Protein AF-A0A834VFY7-F1 (afdb_monomer)

Secondary structure (DSSP, 8-state):
-GGGTTTS----TT-S--GGGHHHHHHHHHSTTEE-S-TTTTEEEESSHHHHHHHHHHHHHTT-TT-EEEE-TT--EEEE---S-------EETTEE---HHHHHHHHHHHHHHHHHHHHHHHHHHHHHHHTTTTPPP-

Solvent-accessible surface area (backbone atoms only — not comparable to full-atom values): 8253 Å² total; per-residue (Å²): 122,66,77,76,57,76,71,54,74,86,79,57,93,77,77,68,76,59,78,96,48,42,66,57,55,48,39,35,52,65,8,83,53,38,36,61,92,53,74,95,66,35,43,34,37,32,75,44,69,68,58,39,50,52,54,52,49,34,33,42,76,38,57,24,68,64,37,48,80,47,72,46,97,88,69,53,34,34,35,33,54,28,68,78,82,81,87,87,76,87,54,61,58,94,94,35,77,73,66,56,70,70,56,51,55,53,49,50,53,54,50,51,53,52,50,52,53,49,52,53,41,52,49,43,28,47,53,45,32,57,77,64,57,66,46,57,62,84,130

Structure (mmCIF, N/CA/C/O backbone):
data_AF-A0A834VFY7-F1
#
_entry.id   AF-A0A834VFY7-F1
#
loop_
_atom_site.group_PDB
_atom_site.id
_atom_site.type_symbol
_atom_site.label_atom_id
_atom_site.label_alt_id
_atom_site.label_comp_id
_atom_site.label_asym_id
_atom_site.label_entity_id
_atom_site.label_seq_id
_atom_site.pdbx_PDB_ins_code
_atom_site.Cartn_x
_atom_site.Cartn_y
_atom_site.Cartn_z
_atom_site.occupancy
_atom_site.B_iso_or_equiv
_atom_site.auth_seq_id
_atom_site.auth_comp_id
_atom_site.auth_asym_id
_atom_site.auth_atom_id
_atom_site.pdbx_PDB_model_num
ATOM 1 N N . MET A 1 1 ? -20.949 -0.764 12.934 1.00 45.91 1 MET A N 1
ATOM 2 C CA . MET A 1 1 ? -20.340 -0.188 11.712 1.00 45.91 1 MET A CA 1
ATOM 3 C C . MET A 1 1 ? -19.670 -1.228 10.806 1.00 45.91 1 MET A C 1
ATOM 5 O O . MET A 1 1 ? -19.980 -1.206 9.628 1.00 45.91 1 MET A O 1
ATOM 9 N N . LYS A 1 2 ? -18.878 -2.199 11.300 1.00 45.62 2 LYS A N 1
ATOM 10 C CA . LYS A 1 2 ? -18.329 -3.299 10.463 1.00 45.62 2 LYS A CA 1
ATOM 11 C C . LYS A 1 2 ? -19.376 -4.188 9.757 1.00 45.62 2 LYS A C 1
ATOM 13 O O . LYS A 1 2 ? -19.152 -4.641 8.638 1.00 45.62 2 LYS A O 1
ATOM 18 N N . LYS A 1 3 ? -20.544 -4.404 10.382 1.00 40.97 3 LYS A N 1
ATOM 19 C CA . LYS A 1 3 ? -21.575 -5.352 9.906 1.00 40.97 3 LYS A CA 1
ATOM 20 C C . LYS A 1 3 ? -22.187 -5.051 8.523 1.00 40.97 3 LYS A C 1
ATOM 22 O O . LYS A 1 3 ? -22.700 -5.981 7.919 1.00 40.97 3 LYS A O 1
ATOM 27 N N . SER A 1 4 ? -22.139 -3.817 8.002 1.00 43.56 4 SER A N 1
ATOM 28 C CA . SER A 1 4 ? -22.705 -3.510 6.667 1.00 43.56 4 SER A CA 1
ATOM 29 C C . SER A 1 4 ? -21.696 -3.571 5.513 1.00 43.56 4 SER A C 1
ATOM 31 O O . SER A 1 4 ? -22.099 -3.477 4.354 1.00 43.56 4 SER A O 1
ATOM 33 N N . MET A 1 5 ? -20.396 -3.724 5.804 1.00 49.72 5 MET A N 1
ATOM 34 C CA . MET A 1 5 ? -19.354 -3.860 4.776 1.00 49.72 5 MET A CA 1
ATOM 35 C C . MET A 1 5 ? -18.882 -5.303 4.588 1.00 49.72 5 MET A C 1
ATOM 37 O O . MET A 1 5 ? -18.605 -5.673 3.455 1.00 49.72 5 MET A O 1
ATOM 41 N N . PHE A 1 6 ? -18.893 -6.136 5.636 1.00 41.22 6 PHE A N 1
ATOM 42 C CA . PHE A 1 6 ? -18.594 -7.576 5.525 1.00 41.22 6 PHE A CA 1
ATOM 43 C C . PHE A 1 6 ? -19.586 -8.356 4.648 1.00 41.22 6 PHE A C 1
ATOM 45 O O . PHE A 1 6 ? -19.259 -9.423 4.146 1.00 41.22 6 PHE A O 1
ATOM 52 N N . THR A 1 7 ? -20.799 -7.834 4.457 1.00 41.09 7 THR A N 1
ATOM 53 C CA . THR A 1 7 ? -21.840 -8.452 3.622 1.00 41.09 7 THR A CA 1
ATOM 54 C C . THR A 1 7 ? -21.784 -8.014 2.161 1.00 41.09 7 THR A C 1
ATOM 56 O O . THR A 1 7 ? -22.546 -8.528 1.342 1.00 41.09 7 THR A O 1
ATOM 59 N N . LYS A 1 8 ? -20.899 -7.076 1.797 1.00 49.53 8 LYS A N 1
ATOM 60 C CA . LYS A 1 8 ? -20.671 -6.755 0.389 1.00 49.53 8 LYS A CA 1
ATOM 61 C C . LYS A 1 8 ? -19.736 -7.805 -0.190 1.00 49.53 8 LYS A C 1
ATOM 63 O O . LYS A 1 8 ? -18.567 -7.861 0.170 1.00 49.53 8 LYS A O 1
ATOM 68 N N . SER A 1 9 ? -20.281 -8.606 -1.098 1.00 47.34 9 SER A N 1
ATOM 69 C CA . SER A 1 9 ? -19.527 -9.516 -1.954 1.00 47.34 9 SER A CA 1
ATOM 70 C C . SER A 1 9 ? -18.319 -8.797 -2.552 1.00 47.34 9 SER A C 1
ATOM 72 O O . SER A 1 9 ? -18.464 -7.678 -3.065 1.00 47.34 9 SER A O 1
ATOM 74 N N . ASP A 1 10 ? -17.152 -9.437 -2.457 1.00 59.22 10 ASP A N 1
ATOM 75 C CA . ASP A 1 10 ? -15.914 -8.953 -3.057 1.00 59.22 10 ASP A CA 1
ATOM 76 C C . ASP A 1 10 ? -16.165 -8.606 -4.531 1.00 59.22 10 ASP A C 1
ATOM 78 O O . ASP A 1 10 ? -16.734 -9.393 -5.288 1.00 59.22 10 ASP A O 1
ATOM 82 N N . ARG A 1 11 ? -15.813 -7.377 -4.912 1.00 62.19 11 ARG A N 1
ATOM 83 C CA . ARG A 1 11 ? -15.972 -6.860 -6.279 1.00 62.19 11 ARG A CA 1
ATOM 84 C C . ARG A 1 11 ? -14.644 -6.812 -7.025 1.00 62.19 11 ARG A C 1
ATOM 86 O O . ARG A 1 11 ? -14.587 -6.244 -8.115 1.00 62.19 11 ARG A O 1
ATOM 93 N N . SER A 1 12 ? -13.574 -7.336 -6.429 1.00 60.59 12 SER A N 1
ATOM 94 C CA . SER A 1 12 ? -12.282 -7.460 -7.083 1.00 60.59 12 SER A CA 1
ATOM 95 C C . SER A 1 12 ? -12.433 -8.270 -8.367 1.00 60.59 12 SER A C 1
ATOM 97 O O . SER A 1 12 ? -12.879 -9.413 -8.340 1.00 60.59 12 SER A O 1
ATOM 99 N N . LEU A 1 13 ? -12.006 -7.695 -9.494 1.00 58.66 13 LEU A N 1
ATOM 100 C CA . LEU A 1 13 ? -11.941 -8.398 -10.781 1.00 58.66 13 LEU A CA 1
ATOM 101 C C . LEU A 1 13 ? -11.059 -9.655 -10.704 1.00 58.66 13 LEU A C 1
ATOM 103 O O . LEU A 1 13 ? -11.276 -10.604 -11.448 1.00 58.66 13 LEU A O 1
ATOM 107 N N . LYS A 1 14 ? -10.068 -9.652 -9.802 1.00 64.56 14 LYS A N 1
ATOM 108 C CA . LYS A 1 14 ? -9.137 -10.763 -9.582 1.00 64.56 14 LYS A CA 1
ATOM 109 C C . LYS A 1 14 ? -9.746 -11.872 -8.717 1.00 64.56 14 LYS A C 1
ATOM 111 O O . LYS A 1 14 ? -9.298 -13.009 -8.804 1.00 64.56 14 LYS A O 1
ATOM 116 N N . GLY A 1 15 ? -10.718 -11.543 -7.861 1.00 66.38 15 GLY A N 1
ATOM 117 C CA . GLY A 1 15 ? -11.308 -12.470 -6.886 1.00 66.38 15 GLY A CA 1
ATOM 118 C C . GLY A 1 15 ? -10.316 -13.051 -5.866 1.00 66.38 15 GLY A C 1
ATOM 119 O O . GLY A 1 15 ? -10.654 -13.999 -5.164 1.00 66.38 15 GLY A O 1
ATOM 120 N N . SER A 1 16 ? -9.083 -12.530 -5.806 1.00 71.88 16 SER A N 1
ATOM 121 C CA . SER A 1 16 ? -8.029 -12.995 -4.904 1.00 71.88 16 SER A CA 1
ATOM 122 C C . SER A 1 16 ? -7.130 -11.843 -4.446 1.00 71.88 16 SER A C 1
ATOM 124 O O . SER A 1 16 ? -6.976 -10.836 -5.146 1.00 71.88 16 SER A O 1
ATOM 126 N N . LEU A 1 17 ? -6.498 -12.015 -3.283 1.00 77.62 17 LEU A N 1
ATOM 127 C CA . LEU A 1 17 ? -5.417 -11.155 -2.797 1.00 77.62 17 LEU A CA 1
ATOM 128 C C . LEU A 1 17 ? -4.062 -11.615 -3.357 1.00 77.62 17 LEU A C 1
ATOM 130 O O . LEU A 1 17 ? -3.910 -12.754 -3.806 1.00 77.62 17 LEU A O 1
ATOM 134 N N . ASP A 1 18 ? -3.072 -10.723 -3.339 1.00 82.00 18 ASP A N 1
ATOM 135 C CA . ASP A 1 18 ? -1.682 -11.111 -3.574 1.00 82.00 18 ASP A CA 1
ATOM 136 C C . ASP A 1 18 ? -1.147 -11.827 -2.331 1.00 82.00 18 ASP A C 1
ATOM 138 O O . ASP A 1 18 ? -1.226 -11.295 -1.223 1.00 82.00 18 ASP A O 1
ATOM 142 N N . LYS A 1 19 ? -0.572 -13.021 -2.519 1.00 84.06 19 LYS A N 1
ATOM 143 C CA . LYS A 1 19 ? -0.056 -13.859 -1.420 1.00 84.06 19 LYS A CA 1
ATOM 144 C C . LYS A 1 19 ? 0.824 -13.093 -0.413 1.00 84.06 19 LYS A C 1
ATOM 146 O O . LYS A 1 19 ? 0.615 -13.283 0.780 1.00 84.06 19 LYS A O 1
ATOM 151 N N . PRO A 1 20 ? 1.746 -12.194 -0.828 1.00 85.50 20 PRO A N 1
ATOM 152 C CA . PRO A 1 20 ? 2.614 -11.485 0.119 1.00 85.50 20 PRO A CA 1
ATOM 153 C C . PRO A 1 20 ? 1.892 -10.552 1.100 1.00 85.50 20 PRO A C 1
ATOM 155 O O . PRO A 1 20 ? 2.473 -10.169 2.105 1.00 85.50 20 PRO A O 1
ATOM 158 N N . ILE A 1 21 ? 0.649 -10.153 0.819 1.00 88.06 21 ILE A N 1
ATOM 159 C CA . ILE A 1 21 ? -0.102 -9.196 1.651 1.00 88.06 21 ILE A CA 1
ATOM 160 C C . ILE A 1 21 ? -1.354 -9.806 2.284 1.00 88.06 21 ILE A C 1
ATOM 162 O O . ILE A 1 21 ? -2.081 -9.120 3.002 1.00 88.06 21 ILE A O 1
ATOM 166 N N . GLU A 1 22 ? -1.631 -11.078 2.004 1.00 87.81 22 GLU A N 1
ATOM 167 C CA . GLU A 1 22 ? -2.842 -11.772 2.438 1.00 87.81 22 GLU A CA 1
ATOM 168 C C . GLU A 1 22 ? -2.973 -11.789 3.965 1.00 87.81 22 GLU A C 1
ATOM 170 O O . GLU A 1 22 ? -4.036 -11.456 4.493 1.00 87.81 22 GLU A O 1
ATOM 175 N N . LEU A 1 23 ? -1.878 -12.083 4.675 1.00 88.56 23 LEU A N 1
ATOM 176 C CA . LEU A 1 23 ? -1.843 -12.093 6.140 1.00 88.56 23 LEU A CA 1
ATOM 177 C C . LEU A 1 23 ? -2.149 -10.712 6.726 1.00 88.56 23 LEU A C 1
ATOM 179 O O . LEU A 1 23 ? -3.024 -10.590 7.579 1.00 88.56 23 LEU A O 1
ATOM 183 N N . LEU A 1 24 ? -1.500 -9.665 6.209 1.00 90.25 24 LEU A N 1
ATOM 184 C CA . LEU A 1 24 ? -1.713 -8.288 6.653 1.00 90.25 24 LEU A CA 1
ATOM 185 C C . LEU A 1 24 ? -3.174 -7.854 6.465 1.00 90.25 24 LEU A C 1
ATOM 187 O O . LEU A 1 24 ? -3.800 -7.333 7.3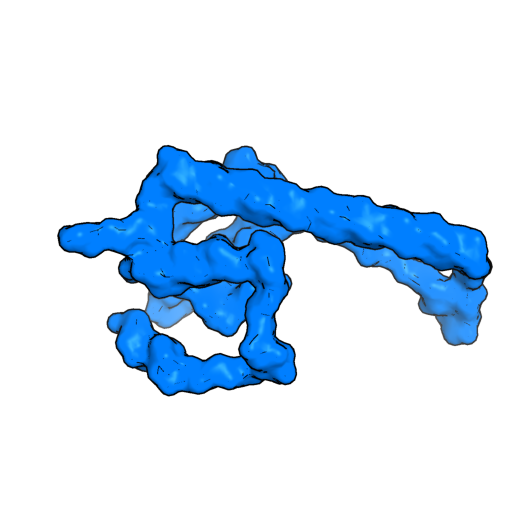86 1.00 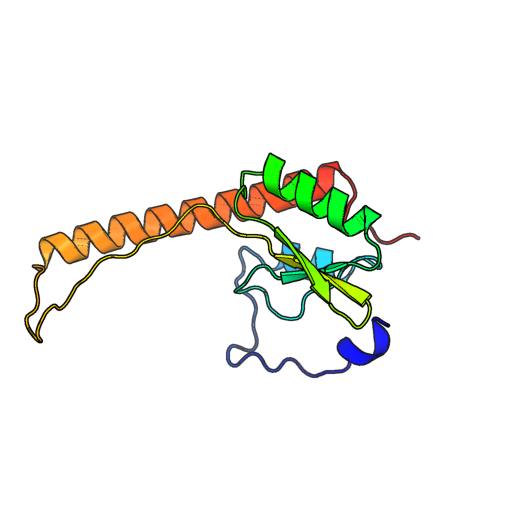90.25 24 LEU A O 1
ATOM 191 N N . VAL A 1 25 ? -3.734 -8.071 5.272 1.00 89.75 25 VAL A N 1
ATOM 192 C CA . VAL A 1 25 ? -5.123 -7.689 4.967 1.00 89.75 25 VAL A CA 1
ATOM 193 C C . VAL A 1 25 ? -6.108 -8.466 5.841 1.00 89.75 25 VAL A C 1
ATOM 195 O O . VAL A 1 25 ? -7.099 -7.899 6.309 1.00 89.75 25 VAL A O 1
ATOM 198 N N . THR A 1 26 ? -5.826 -9.745 6.085 1.00 88.44 26 THR A N 1
ATOM 199 C CA . THR A 1 26 ? -6.637 -10.597 6.957 1.00 88.44 26 THR A CA 1
ATOM 200 C C . THR A 1 26 ? -6.613 -10.084 8.396 1.00 88.44 26 THR A C 1
ATOM 202 O O . THR A 1 26 ? -7.682 -9.843 8.956 1.00 88.44 26 THR A O 1
ATOM 205 N N . ALA A 1 27 ? -5.430 -9.816 8.956 1.00 90.12 27 ALA A N 1
ATOM 206 C CA . ALA A 1 27 ? -5.264 -9.287 10.311 1.00 90.12 27 ALA A CA 1
ATOM 207 C C . ALA A 1 27 ? -5.983 -7.938 10.498 1.00 90.12 27 ALA A C 1
ATOM 209 O O . ALA A 1 27 ? -6.768 -7.767 11.434 1.00 90.12 27 ALA A O 1
ATOM 210 N N . ILE A 1 28 ? -5.814 -7.006 9.550 1.00 91.44 28 ILE A N 1
ATOM 211 C CA . ILE A 1 28 ? -6.509 -5.708 9.557 1.00 91.44 28 ILE A CA 1
ATOM 212 C C . ILE A 1 28 ? -8.027 -5.895 9.630 1.00 91.44 28 ILE A C 1
ATOM 214 O O . ILE A 1 28 ? -8.702 -5.216 10.401 1.00 91.44 28 ILE A O 1
ATOM 218 N N . ASN A 1 29 ? -8.583 -6.786 8.806 1.00 89.25 29 ASN A N 1
ATOM 219 C CA . ASN A 1 29 ? -10.031 -6.954 8.715 1.00 89.25 29 ASN A CA 1
ATOM 220 C C . ASN A 1 29 ? -10.615 -7.741 9.897 1.00 89.25 29 ASN A C 1
ATOM 222 O O . ASN A 1 29 ? -11.759 -7.475 10.291 1.00 89.25 29 ASN A O 1
ATOM 226 N N . GLN A 1 30 ? -9.840 -8.644 10.500 1.00 87.88 30 GLN A N 1
ATOM 227 C CA . GLN A 1 30 ? -10.211 -9.350 11.728 1.00 87.88 30 GLN A CA 1
ATOM 228 C C . GLN A 1 30 ? -10.208 -8.421 12.957 1.00 87.88 30 GLN A C 1
ATOM 230 O O . GLN A 1 30 ? -11.099 -8.539 13.791 1.00 87.88 30 GLN A O 1
ATOM 235 N N . SER A 1 31 ? -9.323 -7.420 13.023 1.00 89.12 31 SER A N 1
ATOM 236 C CA . SER A 1 31 ? -9.238 -6.478 14.154 1.00 89.12 31 SER A CA 1
ATOM 237 C C . SER A 1 31 ? -10.432 -5.533 14.269 1.00 89.12 31 SER A C 1
ATOM 239 O O . SER A 1 31 ? -10.685 -4.760 13.352 1.00 89.12 31 SER A O 1
ATOM 241 N N . ASP A 1 32 ? -11.124 -5.462 15.407 1.00 88.75 32 ASP A N 1
ATOM 242 C CA . ASP A 1 32 ? -12.298 -4.590 15.622 1.00 88.75 32 ASP A CA 1
ATOM 243 C C . ASP A 1 32 ? -12.102 -3.093 15.351 1.00 88.75 32 ASP A C 1
ATOM 245 O O . ASP A 1 32 ? -13.077 -2.368 15.107 1.00 88.75 32 ASP A O 1
ATOM 249 N N . ASN A 1 33 ? -10.858 -2.625 15.372 1.00 91.06 33 ASN A N 1
ATOM 250 C CA . ASN A 1 33 ? -10.523 -1.210 15.278 1.00 91.06 33 ASN A CA 1
ATOM 251 C C . ASN A 1 33 ? -10.188 -0.752 13.854 1.00 91.06 33 ASN A C 1
ATOM 253 O O . ASN A 1 33 ? -10.146 0.457 13.604 1.00 91.06 33 ASN A O 1
ATOM 257 N N . PHE A 1 34 ? -10.011 -1.694 12.923 1.00 91.50 34 PHE A N 1
ATOM 258 C CA . PHE A 1 34 ? -9.592 -1.416 11.556 1.00 91.50 34 PHE A CA 1
ATOM 259 C C . PHE A 1 34 ? -10.435 -2.176 10.532 1.00 91.50 34 PHE A C 1
ATOM 261 O O . PHE A 1 34 ? -11.091 -3.176 10.831 1.00 91.50 34 PHE A O 1
ATOM 268 N N . TYR A 1 35 ? -10.452 -1.665 9.306 1.00 90.38 35 TYR A N 1
ATOM 269 C CA . TYR A 1 35 ? -10.828 -2.441 8.131 1.00 90.38 35 TYR A CA 1
ATOM 270 C C . TYR A 1 35 ? -10.237 -1.815 6.866 1.00 90.38 35 TYR A C 1
ATOM 272 O O . TYR A 1 35 ? -9.961 -0.615 6.807 1.00 90.38 35 TYR A O 1
ATOM 280 N N . THR A 1 36 ? -10.090 -2.617 5.819 1.00 88.38 36 THR A N 1
ATOM 281 C CA . THR A 1 36 ? -9.745 -2.152 4.477 1.00 88.38 36 THR A CA 1
ATOM 282 C C . THR A 1 36 ? -10.663 -2.790 3.442 1.00 88.38 36 THR A C 1
ATOM 284 O O . THR A 1 36 ? -11.079 -3.938 3.569 1.00 88.38 36 THR A O 1
ATOM 287 N N . THR A 1 37 ? -11.005 -2.021 2.411 1.00 77.75 37 THR A N 1
ATOM 288 C CA . THR A 1 37 ? -11.831 -2.481 1.279 1.00 77.75 37 THR A CA 1
ATOM 289 C C . THR A 1 37 ? -11.010 -2.732 0.016 1.00 77.75 37 THR A C 1
ATOM 291 O O . THR A 1 37 ? -11.549 -3.211 -0.975 1.00 77.75 37 THR A O 1
ATOM 294 N N . SER A 1 38 ? -9.717 -2.389 0.031 1.00 71.31 38 SER A N 1
ATOM 295 C CA . SER A 1 38 ? -8.809 -2.546 -1.106 1.00 71.31 38 SER A CA 1
ATOM 296 C C . SER A 1 38 ? -7.358 -2.463 -0.639 1.00 71.31 38 SER A C 1
ATOM 298 O O . SER A 1 38 ? -6.990 -1.493 0.028 1.00 71.31 38 SER A O 1
ATOM 300 N N . SER A 1 39 ? -6.512 -3.398 -1.063 1.00 72.62 39 SER A N 1
ATOM 301 C CA . SER A 1 39 ? -5.086 -3.399 -0.722 1.00 72.62 39 SER A CA 1
ATOM 302 C C . SER A 1 39 ? -4.236 -2.455 -1.581 1.00 72.62 39 SER A C 1
ATOM 304 O O . SER A 1 39 ? -3.280 -1.875 -1.077 1.00 72.62 39 SER A O 1
ATOM 306 N N . CYS A 1 40 ? -4.598 -2.241 -2.851 1.00 68.38 40 CYS A N 1
ATOM 307 C CA . CYS A 1 40 ? -3.730 -1.595 -3.850 1.00 68.38 40 CYS A CA 1
ATOM 308 C C . CYS A 1 40 ? -3.286 -0.162 -3.514 1.00 68.38 40 CYS A C 1
ATOM 310 O O . CYS A 1 40 ? -2.278 0.301 -4.031 1.00 68.38 40 CYS A O 1
ATOM 312 N N . SER A 1 41 ? -4.033 0.559 -2.676 1.00 66.62 41 SER A N 1
ATOM 313 C CA . SER A 1 41 ? -3.703 1.935 -2.285 1.00 66.62 41 SER A CA 1
ATOM 314 C C . SER A 1 41 ? -3.348 2.084 -0.803 1.00 66.62 41 SER A C 1
ATOM 316 O O . SER A 1 41 ? -3.325 3.212 -0.312 1.00 66.62 41 SER A O 1
ATOM 318 N N . GLY A 1 42 ? -3.213 0.974 -0.063 1.00 84.38 42 GLY A N 1
ATOM 319 C CA . GLY A 1 42 ? -2.875 0.981 1.365 1.00 84.38 42 GLY A CA 1
ATOM 320 C C . GLY A 1 42 ? -3.856 1.749 2.260 1.00 84.38 42 GLY A C 1
ATOM 321 O O . GLY A 1 42 ? -3.457 2.274 3.294 1.00 84.38 42 GLY A O 1
ATOM 322 N N . ARG A 1 43 ? -5.131 1.890 1.865 1.00 91.94 43 ARG A N 1
ATOM 323 C CA . ARG A 1 43 ? -6.123 2.643 2.652 1.00 91.94 43 ARG A CA 1
ATOM 324 C C . ARG A 1 43 ? -6.717 1.762 3.740 1.00 91.94 43 ARG A C 1
ATOM 326 O O . ARG A 1 43 ? -7.354 0.754 3.436 1.00 91.94 43 ARG A O 1
ATOM 333 N N . ILE A 1 44 ? -6.565 2.192 4.982 1.00 93.12 44 ILE A N 1
ATOM 334 C CA . ILE A 1 44 ? -7.099 1.528 6.167 1.00 93.12 44 ILE A CA 1
ATOM 335 C C . ILE A 1 44 ? -8.010 2.519 6.880 1.00 93.12 44 ILE A C 1
ATOM 337 O O . ILE A 1 44 ? -7.610 3.644 7.175 1.00 93.12 44 ILE A O 1
ATOM 341 N N . VAL A 1 45 ? -9.250 2.115 7.132 1.00 92.56 45 VAL A N 1
ATOM 342 C CA . VAL A 1 45 ? -10.200 2.909 7.907 1.00 92.56 45 VAL A CA 1
ATOM 343 C C . VAL A 1 45 ? -10.057 2.538 9.376 1.00 92.56 45 VAL A C 1
ATOM 345 O O . VAL A 1 45 ? -10.008 1.358 9.722 1.00 92.56 45 VAL A O 1
ATOM 348 N N . CYS A 1 46 ? -10.001 3.550 10.233 1.00 93.94 46 CYS A N 1
ATOM 349 C CA . CYS A 1 46 ? -9.783 3.412 11.666 1.00 93.94 46 CYS A CA 1
ATOM 350 C C . CYS A 1 46 ? -11.046 3.795 12.444 1.00 93.94 46 CYS A C 1
ATOM 352 O O . CYS A 1 46 ? -11.748 4.746 12.094 1.00 93.94 46 CYS A O 1
ATOM 354 N N . LYS A 1 47 ? -11.309 3.081 13.540 1.00 92.06 47 LYS A N 1
ATOM 355 C CA . LYS A 1 47 ? -12.444 3.338 14.438 1.00 92.06 47 LYS A CA 1
ATOM 356 C C . LYS A 1 47 ? -12.307 4.644 15.226 1.00 92.06 47 LYS A C 1
ATOM 358 O O . LYS A 1 47 ? -13.316 5.271 15.534 1.00 92.06 47 LYS A O 1
ATOM 363 N N . SER A 1 48 ? -11.082 5.043 15.570 1.00 92.75 48 SER A N 1
ATOM 364 C CA . SER A 1 48 ? -10.802 6.262 16.334 1.00 92.75 48 SER A CA 1
ATOM 365 C C . SER A 1 48 ? -9.522 6.948 15.856 1.00 92.75 48 SER A C 1
ATOM 367 O O . SER A 1 48 ? -8.691 6.352 15.165 1.00 92.75 48 SER A O 1
ATOM 369 N N . LEU A 1 49 ? -9.360 8.216 16.248 1.00 94.56 49 LEU A N 1
ATOM 370 C CA . LEU A 1 49 ? -8.161 8.995 15.941 1.00 94.56 49 LEU A CA 1
ATOM 371 C C . LEU A 1 49 ? -6.925 8.446 16.661 1.00 94.56 49 LEU A C 1
ATOM 373 O O . LEU A 1 49 ? -5.828 8.530 16.125 1.00 94.56 49 LEU A O 1
ATOM 377 N N . GLU A 1 50 ? -7.097 7.868 17.846 1.00 94.00 50 GLU A N 1
ATOM 378 C CA . GLU A 1 50 ? -6.018 7.230 18.601 1.00 94.00 50 GLU A CA 1
ATOM 379 C C . GLU A 1 50 ? -5.413 6.065 17.811 1.00 94.00 50 GLU A C 1
ATOM 381 O O . GLU A 1 50 ? -4.226 6.092 17.492 1.00 94.00 50 GLU A O 1
ATOM 386 N N . TYR A 1 51 ? -6.251 5.123 17.366 1.00 94.31 51 TYR A N 1
ATOM 387 C CA . TYR A 1 51 ? -5.817 4.007 16.525 1.00 94.31 51 TYR A CA 1
ATOM 388 C C . TYR A 1 51 ? -5.199 4.476 15.208 1.00 94.31 51 TYR A C 1
ATOM 390 O O . TYR A 1 51 ? -4.191 3.928 14.767 1.00 94.31 51 TYR A O 1
ATOM 398 N N . ALA A 1 52 ? -5.762 5.518 14.592 1.00 95.25 52 ALA A N 1
ATOM 399 C CA . ALA A 1 52 ? -5.211 6.094 13.370 1.00 95.25 52 ALA A CA 1
ATOM 400 C C . ALA A 1 52 ? -3.819 6.714 13.584 1.00 95.25 52 ALA A C 1
ATOM 402 O O . ALA A 1 52 ? -2.947 6.581 12.727 1.00 95.25 52 ALA A O 1
ATOM 403 N N . ARG A 1 53 ? -3.588 7.371 14.729 1.00 95.56 53 ARG A N 1
ATOM 404 C CA . ARG A 1 53 ? -2.279 7.940 15.086 1.00 95.56 53 ARG A CA 1
ATOM 405 C C . ARG A 1 53 ? -1.244 6.851 15.333 1.00 95.56 53 ARG A C 1
ATOM 407 O O . ARG A 1 53 ? -0.127 6.987 14.839 1.00 95.56 53 ARG A O 1
ATOM 414 N N . THR A 1 54 ? -1.606 5.790 16.050 1.00 95.06 54 THR A N 1
ATOM 415 C CA . THR A 1 54 ? -0.713 4.648 16.287 1.00 95.06 54 THR A CA 1
ATOM 416 C C . THR A 1 54 ? -0.371 3.944 14.978 1.00 95.06 54 THR A C 1
ATOM 418 O O . THR A 1 54 ? 0.802 3.750 14.683 1.00 95.06 54 THR A O 1
ATOM 421 N N . LEU A 1 55 ? -1.366 3.676 14.128 1.00 95.56 55 LEU A N 1
ATOM 422 C CA . LEU A 1 55 ? -1.154 3.081 12.807 1.00 95.56 55 LEU A CA 1
ATOM 423 C C . LEU A 1 55 ? -0.225 3.934 11.930 1.00 95.56 55 LEU A C 1
ATOM 425 O O . LEU A 1 55 ? 0.696 3.413 11.301 1.00 95.56 55 LEU A O 1
ATOM 429 N N . LEU A 1 56 ? -0.432 5.256 11.916 1.00 95.94 56 LEU A N 1
ATOM 430 C CA . LEU A 1 56 ? 0.443 6.178 11.195 1.00 95.94 56 LEU A CA 1
ATOM 431 C C . LEU A 1 56 ? 1.870 6.157 11.763 1.00 95.94 56 LEU A C 1
ATOM 433 O O . LEU A 1 56 ? 2.825 6.154 10.990 1.00 95.94 56 LEU A O 1
ATOM 437 N N . ARG A 1 57 ? 2.037 6.099 13.089 1.00 95.19 57 ARG A N 1
ATOM 438 C CA . ARG A 1 57 ? 3.357 5.980 13.723 1.00 95.19 57 ARG A CA 1
ATOM 439 C C . ARG A 1 57 ? 4.070 4.699 13.286 1.00 95.19 57 ARG A C 1
ATOM 441 O O . ARG A 1 57 ? 5.167 4.804 12.750 1.00 95.19 57 ARG A O 1
ATOM 448 N N . CYS A 1 58 ? 3.411 3.544 13.398 1.00 94.75 58 CYS A N 1
ATOM 449 C CA . CYS A 1 58 ? 3.956 2.261 12.947 1.00 94.75 58 CYS A CA 1
ATOM 450 C C . CYS A 1 58 ? 4.389 2.309 11.475 1.00 94.75 58 CYS A C 1
ATOM 452 O O . CYS A 1 58 ? 5.449 1.799 11.126 1.00 94.75 58 CYS A O 1
ATOM 454 N N . SER A 1 59 ? 3.610 2.973 10.613 1.00 94.00 59 SER A N 1
ATOM 455 C CA . SER A 1 59 ? 3.964 3.119 9.195 1.00 94.00 59 SER A CA 1
ATOM 456 C C . SER A 1 59 ? 5.246 3.926 8.973 1.00 94.00 59 SER A C 1
ATOM 458 O O . SER A 1 59 ? 6.089 3.562 8.154 1.00 94.00 59 SER A O 1
ATOM 460 N N . ILE A 1 60 ? 5.439 5.002 9.738 1.00 93.88 60 ILE A N 1
ATOM 461 C CA . ILE A 1 60 ? 6.641 5.834 9.653 1.00 93.88 60 ILE A CA 1
ATOM 462 C C . ILE A 1 60 ? 7.855 5.047 10.151 1.00 93.88 60 ILE A C 1
ATOM 464 O O . ILE A 1 60 ? 8.889 5.052 9.481 1.00 93.88 60 ILE A O 1
ATOM 468 N N . ASP A 1 61 ? 7.708 4.334 11.266 1.00 93.06 61 ASP A N 1
ATOM 469 C CA . ASP A 1 61 ? 8.771 3.526 11.872 1.00 93.06 61 ASP A CA 1
ATOM 470 C C . ASP A 1 61 ? 9.171 2.342 10.969 1.00 93.06 61 ASP A C 1
ATOM 472 O O . ASP A 1 61 ? 10.341 1.966 10.903 1.00 93.06 61 ASP A O 1
ATOM 476 N N . ALA A 1 62 ? 8.230 1.815 10.180 1.00 91.75 62 ALA A N 1
ATOM 477 C CA . ALA A 1 62 ? 8.483 0.806 9.154 1.00 91.75 62 ALA A CA 1
ATOM 478 C C . ALA A 1 62 ? 9.105 1.361 7.852 1.00 91.75 62 ALA A C 1
ATOM 480 O O . ALA A 1 62 ? 9.516 0.591 6.979 1.00 91.75 62 ALA A O 1
ATOM 481 N N . GLY A 1 63 ? 9.216 2.687 7.713 1.00 90.00 63 GLY A N 1
ATOM 482 C CA . GLY A 1 63 ? 9.840 3.363 6.570 1.00 90.00 63 GLY A CA 1
ATOM 483 C C . GLY A 1 63 ? 8.867 3.947 5.538 1.00 90.00 63 GLY A C 1
ATOM 484 O O . GLY A 1 63 ? 9.307 4.608 4.595 1.00 90.00 63 GLY A O 1
ATOM 485 N N . GLN A 1 64 ? 7.553 3.799 5.723 1.00 90.25 64 GLN A N 1
ATOM 486 C CA . GLN A 1 64 ? 6.510 4.318 4.826 1.00 90.25 64 GLN A CA 1
ATOM 487 C C . GLN A 1 64 ? 6.207 5.792 5.127 1.00 90.25 64 GLN A C 1
ATOM 489 O O . GLN A 1 64 ? 5.103 6.180 5.512 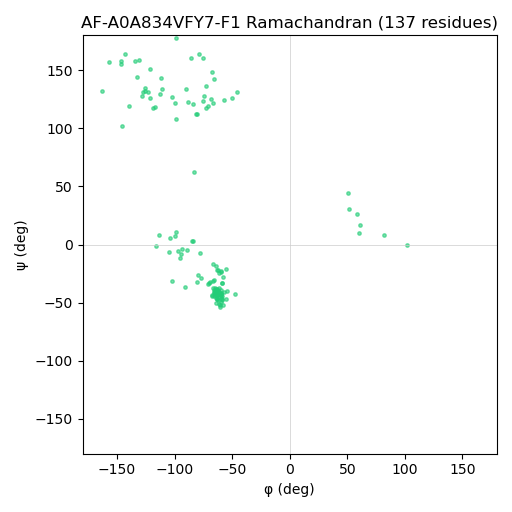1.00 90.25 64 GLN A O 1
ATOM 494 N N . ARG A 1 65 ? 7.222 6.643 4.951 1.00 90.00 65 ARG A N 1
ATOM 495 C CA . ARG A 1 65 ? 7.214 8.066 5.346 1.00 90.00 65 ARG A CA 1
ATOM 496 C C . ARG A 1 65 ? 6.229 8.945 4.569 1.00 90.00 65 ARG A C 1
ATOM 498 O O . ARG A 1 65 ? 5.903 10.031 5.031 1.00 90.00 65 ARG A O 1
ATOM 505 N N . ASN A 1 66 ? 5.738 8.469 3.426 1.00 92.31 66 ASN A N 1
ATOM 506 C CA . ASN A 1 66 ? 4.731 9.162 2.616 1.00 92.31 66 ASN A CA 1
ATOM 507 C C . ASN A 1 66 ? 3.294 8.877 3.086 1.00 92.31 66 ASN A C 1
ATOM 509 O O . ASN A 1 66 ? 2.334 9.301 2.436 1.00 92.31 66 ASN A O 1
ATOM 513 N N . SER A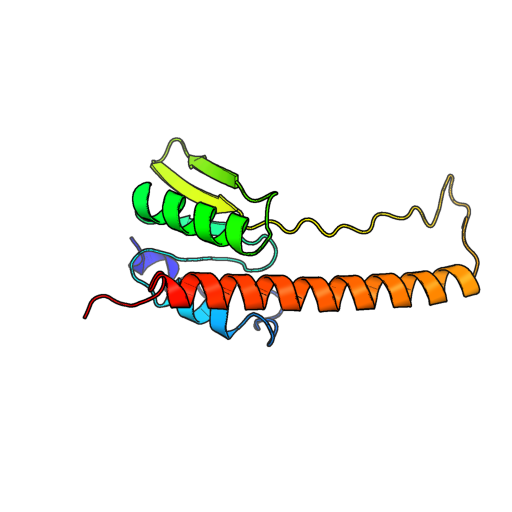 1 67 ? 3.130 8.117 4.173 1.00 94.25 67 SER A N 1
ATOM 514 C CA . SER A 1 67 ? 1.821 7.787 4.726 1.00 94.25 67 SER A CA 1
ATOM 515 C C . SER A 1 67 ? 1.125 9.018 5.302 1.00 94.25 67 SER A C 1
ATOM 517 O O . SER A 1 67 ? 1.762 9.942 5.804 1.00 94.25 67 SER A O 1
ATOM 519 N N . GLY A 1 68 ? -0.205 9.040 5.232 1.00 93.50 68 GLY A N 1
ATOM 520 C CA . GLY A 1 68 ? -0.991 10.208 5.624 1.00 93.50 68 GLY A CA 1
ATOM 521 C C . GLY A 1 68 ? -2.340 9.854 6.226 1.00 93.50 68 GLY A C 1
ATOM 522 O O . GLY A 1 68 ? -2.879 8.775 5.988 1.00 93.50 68 GLY A O 1
ATOM 523 N N . LEU A 1 69 ? -2.895 10.788 6.995 1.00 94.69 69 LEU A N 1
ATOM 524 C CA . LEU A 1 69 ? -4.190 10.662 7.657 1.00 94.69 69 LEU A CA 1
ATOM 525 C C . LEU A 1 69 ? -5.203 11.612 7.013 1.00 94.69 69 LEU A C 1
ATOM 527 O O . LEU A 1 69 ? -4.918 12.785 6.787 1.00 94.69 69 LEU A O 1
ATOM 531 N N . ASN A 1 70 ? -6.396 11.100 6.729 1.00 94.69 70 ASN A N 1
ATOM 532 C CA . ASN A 1 70 ? -7.521 11.852 6.196 1.00 94.69 70 ASN A CA 1
ATOM 533 C C . ASN A 1 70 ? -8.743 11.653 7.100 1.00 94.69 70 ASN A C 1
ATOM 535 O O . ASN A 1 70 ? -9.042 10.528 7.499 1.00 94.69 70 ASN A O 1
ATOM 539 N N . ILE A 1 71 ? -9.444 12.741 7.415 1.00 94.62 71 ILE A N 1
ATOM 540 C CA . ILE A 1 71 ? -10.701 12.716 8.166 1.00 94.62 71 ILE A CA 1
ATOM 541 C C . ILE A 1 71 ? -11.771 13.302 7.254 1.00 94.62 71 ILE A C 1
ATOM 543 O O . ILE A 1 71 ? -11.671 14.459 6.847 1.00 94.62 71 ILE A O 1
ATOM 547 N N . SER A 1 72 ? -12.778 12.505 6.909 1.00 89.88 72 SER A N 1
ATOM 548 C CA . SER A 1 72 ? -13.891 12.982 6.093 1.00 89.88 72 SER A CA 1
ATOM 549 C C . SER A 1 72 ? -14.849 13.848 6.914 1.00 89.88 72 SER A C 1
ATOM 551 O O . SER A 1 72 ? -14.958 13.709 8.132 1.00 89.88 72 SER A O 1
ATOM 553 N N . ASN A 1 73 ? -15.655 14.662 6.228 1.00 89.88 73 ASN A N 1
ATOM 554 C CA . ASN A 1 73 ? -16.733 15.437 6.860 1.00 89.88 73 ASN A CA 1
ATOM 555 C C . ASN A 1 73 ? -17.779 14.551 7.564 1.00 89.88 73 ASN A C 1
ATOM 557 O O . ASN A 1 73 ? -18.476 15.010 8.460 1.00 89.88 73 ASN A O 1
ATOM 561 N N . SER A 1 74 ? -17.889 13.279 7.170 1.00 87.31 74 SER A N 1
ATOM 562 C CA . SER A 1 74 ? -18.763 12.290 7.811 1.00 87.31 74 SER A CA 1
ATOM 563 C C . SER A 1 74 ? -18.130 11.621 9.041 1.00 87.31 74 SER A C 1
ATOM 565 O O . SER A 1 74 ? -18.723 10.703 9.602 1.00 87.31 74 SER A O 1
ATOM 567 N N . GLY A 1 75 ? -16.918 12.030 9.431 1.00 84.94 75 GLY A N 1
ATOM 568 C CA . GLY A 1 75 ? -16.182 11.492 10.575 1.00 84.94 75 GLY A CA 1
ATOM 569 C C . GLY A 1 75 ? -15.422 10.191 10.300 1.00 84.94 75 GLY A C 1
ATOM 570 O O . GLY A 1 75 ? -14.895 9.595 11.236 1.00 84.94 75 GLY A O 1
ATOM 571 N N . HIS A 1 76 ? -15.336 9.728 9.047 1.00 87.50 76 HIS A N 1
ATOM 572 C CA . HIS A 1 76 ? -14.529 8.551 8.719 1.00 87.50 76 HIS A CA 1
ATOM 573 C C . HIS A 1 76 ? -13.047 8.915 8.719 1.00 87.50 76 HIS A C 1
ATOM 575 O O . HIS A 1 76 ? -12.613 9.794 7.976 1.00 87.50 76 HIS A O 1
ATOM 581 N N . ILE A 1 77 ? -12.270 8.199 9.528 1.00 94.88 77 ILE A N 1
ATOM 582 C CA . ILE A 1 77 ? -10.826 8.385 9.640 1.00 94.88 77 ILE A CA 1
ATOM 583 C C . ILE A 1 77 ? -10.145 7.316 8.796 1.00 94.88 77 ILE A C 1
ATOM 585 O O . ILE A 1 77 ? -10.349 6.125 9.012 1.00 94.88 77 ILE A O 1
ATOM 589 N N . THR A 1 78 ? -9.342 7.740 7.827 1.00 94.44 78 THR A N 1
ATOM 590 C CA . THR A 1 78 ? -8.596 6.851 6.936 1.00 94.44 78 THR A CA 1
ATOM 591 C C . THR A 1 78 ? -7.113 7.163 7.029 1.00 94.44 78 THR A C 1
ATOM 593 O O . THR A 1 78 ? -6.712 8.316 6.890 1.00 94.44 78 THR A O 1
ATOM 596 N N . VAL A 1 79 ? -6.293 6.135 7.201 1.00 95.38 79 VAL A N 1
ATOM 597 C CA . VAL A 1 79 ? -4.842 6.218 7.043 1.00 95.38 79 VAL A CA 1
ATOM 598 C C . VAL A 1 79 ? -4.481 5.603 5.695 1.00 95.38 79 VAL A C 1
ATOM 600 O O . VAL A 1 79 ? -4.907 4.496 5.368 1.00 95.38 79 VAL A O 1
ATOM 603 N N . ALA A 1 80 ? -3.737 6.342 4.880 1.00 93.81 80 ALA A N 1
ATOM 604 C CA . ALA A 1 80 ? -3.170 5.857 3.632 1.00 93.81 80 ALA A CA 1
ATOM 605 C C . ALA A 1 80 ? -1.711 5.476 3.878 1.00 93.81 80 ALA A C 1
ATOM 607 O O . ALA A 1 80 ? -0.880 6.364 4.056 1.00 93.81 80 ALA A O 1
ATOM 608 N N . ILE A 1 81 ? -1.419 4.178 3.878 1.00 92.69 81 ILE A N 1
ATOM 609 C CA . ILE A 1 81 ? -0.065 3.638 3.993 1.00 92.69 81 ILE A CA 1
ATOM 610 C C . ILE A 1 81 ? 0.585 3.702 2.613 1.00 92.69 81 ILE A C 1
ATOM 612 O O . ILE A 1 81 ? 0.128 3.043 1.678 1.00 92.69 81 ILE A O 1
ATOM 616 N N . ARG A 1 82 ? 1.607 4.548 2.459 1.00 89.44 82 ARG A N 1
ATOM 617 C CA . ARG A 1 82 ? 2.244 4.818 1.163 1.00 89.44 82 ARG A CA 1
ATOM 618 C C . ARG A 1 82 ? 3.738 4.591 1.234 1.00 89.44 82 ARG A C 1
ATOM 620 O O . ARG A 1 82 ? 4.416 5.111 2.120 1.00 89.44 82 ARG A O 1
ATOM 627 N N . ASN A 1 83 ? 4.242 3.866 0.245 1.00 85.38 83 ASN A N 1
ATOM 628 C CA . ASN A 1 83 ? 5.663 3.608 0.139 1.00 85.38 83 ASN A CA 1
ATOM 629 C C . ASN A 1 83 ? 6.425 4.809 -0.436 1.00 85.38 83 ASN A C 1
ATOM 631 O O . ASN A 1 83 ? 5.840 5.739 -0.998 1.00 85.38 83 ASN A O 1
ATOM 635 N N . THR A 1 84 ? 7.745 4.789 -0.270 1.00 86.44 84 THR A N 1
ATOM 636 C CA . THR A 1 84 ? 8.650 5.794 -0.852 1.00 86.44 84 THR A CA 1
ATOM 637 C C . THR A 1 84 ? 9.212 5.372 -2.206 1.00 86.44 84 THR A C 1
ATOM 639 O O . THR A 1 84 ? 9.968 6.129 -2.800 1.00 86.44 84 THR A O 1
ATOM 642 N N . LEU A 1 85 ? 8.904 4.155 -2.658 1.00 88.00 85 LEU A N 1
ATOM 643 C CA . LEU A 1 85 ? 9.385 3.602 -3.918 1.00 88.00 85 LEU A CA 1
ATOM 644 C C . LEU A 1 85 ? 8.422 3.977 -5.047 1.00 88.00 85 LEU A C 1
ATOM 646 O O . LEU A 1 85 ? 7.247 3.617 -5.005 1.00 88.00 85 LEU A O 1
ATOM 650 N N . ASP A 1 86 ? 8.939 4.650 -6.063 1.00 90.38 86 ASP A N 1
ATOM 651 C CA . ASP A 1 86 ? 8.279 4.925 -7.334 1.00 90.38 86 ASP A CA 1
ATOM 652 C C . ASP A 1 86 ? 9.221 4.567 -8.491 1.00 90.38 86 ASP A C 1
ATOM 654 O O . ASP A 1 86 ? 10.432 4.419 -8.319 1.00 90.38 86 ASP A O 1
ATOM 658 N N . LEU A 1 87 ? 8.677 4.343 -9.683 1.00 93.94 87 LEU A N 1
ATOM 659 C CA . LEU A 1 87 ? 9.467 4.173 -10.898 1.00 93.94 87 LEU A CA 1
ATOM 660 C C . LEU A 1 87 ? 8.680 4.770 -12.054 1.00 93.94 87 LEU A C 1
ATOM 662 O O . LEU A 1 87 ? 7.742 4.160 -12.560 1.00 93.94 87 LEU A O 1
ATOM 666 N N . GLU A 1 88 ? 9.076 5.969 -12.458 1.00 94.12 88 GLU A N 1
ATOM 667 C CA . GLU A 1 88 ? 8.477 6.680 -13.577 1.00 94.12 88 GLU A CA 1
ATOM 668 C C . GLU A 1 88 ? 9.532 6.870 -14.658 1.00 94.12 88 GLU A C 1
ATOM 670 O O . GLU A 1 88 ? 10.574 7.484 -14.432 1.00 94.12 88 GLU A O 1
ATOM 675 N N . VAL A 1 89 ? 9.278 6.293 -15.832 1.00 95.00 89 VAL A N 1
ATOM 676 C CA . VAL A 1 89 ? 10.217 6.319 -16.951 1.00 95.00 89 VAL A CA 1
ATOM 677 C C . VAL A 1 89 ? 9.451 6.544 -18.255 1.00 95.00 89 VAL A C 1
ATOM 679 O O . VAL A 1 89 ? 8.614 5.714 -18.620 1.00 95.00 89 VAL A O 1
ATOM 682 N N . PRO A 1 90 ? 9.717 7.637 -18.992 1.00 94.31 90 PRO A N 1
ATOM 683 C CA . PRO A 1 90 ? 9.093 7.863 -20.288 1.00 94.31 90 PRO A CA 1
ATOM 684 C C . PRO A 1 90 ? 9.675 6.910 -21.339 1.00 94.31 90 PRO A C 1
ATOM 686 O O . PRO A 1 90 ? 10.858 6.974 -21.664 1.00 94.31 90 PRO A O 1
ATOM 689 N N . LEU A 1 91 ? 8.834 6.043 -21.908 1.00 95.94 91 LEU A N 1
ATOM 690 C CA . LEU A 1 91 ? 9.248 5.110 -22.968 1.00 95.94 91 LEU A CA 1
ATOM 691 C C . LEU A 1 91 ? 9.057 5.702 -24.371 1.00 95.94 91 LEU A C 1
ATOM 693 O O . LEU A 1 91 ? 9.869 5.476 -25.268 1.00 95.94 91 LEU A O 1
ATOM 697 N N . ILE A 1 92 ? 7.982 6.470 -24.563 1.00 96.19 92 ILE A N 1
ATOM 698 C CA . ILE A 1 92 ? 7.590 7.059 -25.846 1.00 96.19 92 ILE A CA 1
ATOM 699 C C . ILE A 1 92 ? 7.372 8.556 -25.647 1.00 96.19 92 ILE A C 1
ATOM 701 O O . ILE A 1 92 ? 6.599 8.964 -24.783 1.00 96.19 92 ILE A O 1
ATOM 705 N N . ILE A 1 93 ? 8.023 9.375 -26.472 1.00 96.81 93 ILE A N 1
ATOM 706 C CA . ILE A 1 93 ? 7.851 10.832 -26.494 1.00 96.81 93 ILE A CA 1
ATOM 707 C C . ILE A 1 93 ? 7.546 11.234 -27.932 1.00 96.81 93 ILE A C 1
ATOM 709 O O . ILE A 1 93 ? 8.233 10.799 -28.852 1.00 96.81 93 ILE A O 1
ATOM 713 N N . ASN A 1 94 ? 6.507 12.048 -28.145 1.00 96.38 94 ASN A N 1
ATOM 714 C CA . ASN A 1 94 ? 6.088 12.494 -29.481 1.00 96.38 94 ASN A CA 1
ATOM 715 C C . ASN A 1 94 ? 5.919 11.329 -30.480 1.00 96.38 94 ASN A C 1
ATOM 717 O O . ASN A 1 94 ? 6.388 11.394 -31.614 1.00 96.38 94 ASN A O 1
ATOM 721 N N . ASN A 1 95 ? 5.275 10.243 -30.034 1.00 95.12 95 ASN A N 1
ATOM 722 C CA . ASN A 1 95 ? 5.035 9.018 -30.810 1.00 95.12 95 ASN A CA 1
ATOM 723 C C . ASN A 1 95 ? 6.306 8.279 -31.287 1.00 95.12 95 ASN A C 1
ATOM 725 O O . ASN A 1 95 ? 6.238 7.428 -32.172 1.00 95.12 95 ASN A O 1
ATOM 729 N N . LYS A 1 96 ? 7.467 8.587 -30.699 1.00 95.81 96 LYS A N 1
ATOM 730 C CA . LYS A 1 96 ? 8.747 7.934 -30.972 1.00 95.81 96 LYS A CA 1
ATOM 731 C C . LYS A 1 96 ? 9.208 7.153 -29.744 1.00 95.81 96 LYS A C 1
ATOM 733 O O . LYS A 1 96 ? 9.251 7.706 -28.646 1.00 95.81 96 LYS A O 1
ATOM 738 N N . LEU A 1 97 ? 9.573 5.884 -29.938 1.00 95.62 97 LEU A N 1
ATOM 739 C CA . LEU A 1 97 ? 10.211 5.074 -28.901 1.00 95.62 97 LEU A CA 1
ATOM 740 C C . LEU A 1 97 ? 11.603 5.650 -28.603 1.00 95.62 97 LEU A C 1
ATOM 742 O O . LEU A 1 97 ? 12.432 5.782 -29.503 1.00 95.62 97 LEU A O 1
ATOM 746 N N . MET A 1 98 ? 11.828 6.025 -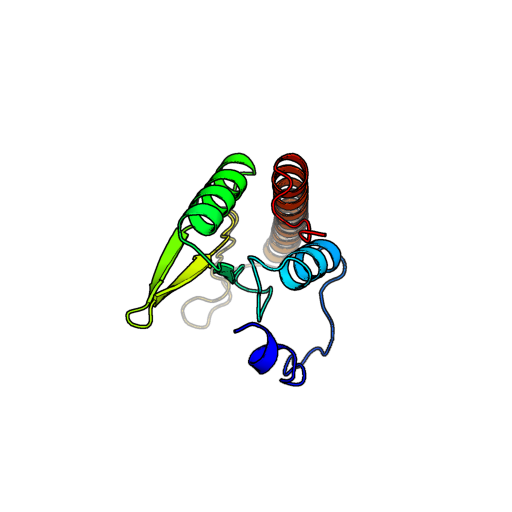27.346 1.00 95.88 98 MET A N 1
ATOM 747 C CA . MET A 1 98 ? 13.049 6.704 -26.894 1.00 95.88 98 MET A CA 1
ATOM 748 C C . MET A 1 98 ? 14.079 5.747 -26.291 1.00 95.88 98 MET A C 1
ATOM 750 O O . MET A 1 98 ? 15.186 6.163 -25.963 1.00 95.88 98 MET A O 1
ATOM 754 N N . VAL A 1 99 ? 13.709 4.479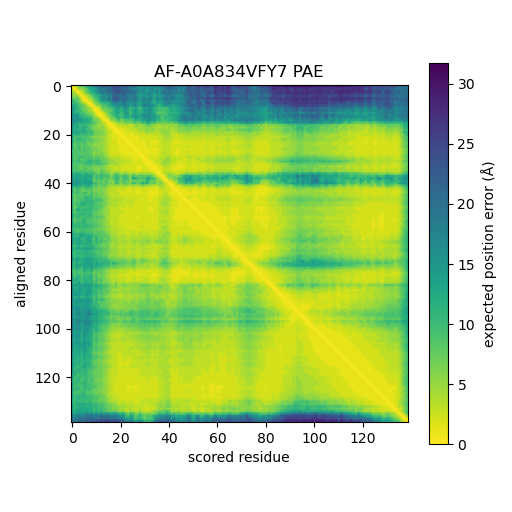 -26.139 1.00 95.94 99 VAL A N 1
ATOM 755 C CA . VAL A 1 99 ? 14.485 3.455 -25.442 1.00 95.94 99 VAL A CA 1
ATOM 756 C C . VAL A 1 99 ? 14.793 2.289 -26.377 1.00 95.94 99 VAL A C 1
ATOM 758 O O . VAL A 1 99 ? 14.036 2.014 -27.309 1.00 95.94 99 VAL A O 1
ATOM 761 N N . ASN A 1 100 ? 15.912 1.611 -26.139 1.00 96.56 100 ASN A N 1
ATOM 762 C CA . ASN A 1 100 ? 16.285 0.389 -26.849 1.00 96.56 100 ASN A CA 1
ATOM 763 C C . ASN A 1 100 ? 15.934 -0.857 -26.014 1.00 96.56 100 ASN A C 1
ATOM 765 O O . ASN A 1 100 ? 15.438 -0.758 -24.892 1.00 96.56 100 ASN A O 1
ATOM 769 N N . GLU A 1 101 ? 16.177 -2.039 -26.576 1.00 96.19 101 GLU A N 1
ATOM 770 C CA . GLU A 1 101 ? 15.887 -3.304 -25.899 1.00 96.19 101 GLU A CA 1
ATOM 771 C C . GLU A 1 101 ? 16.743 -3.508 -24.640 1.00 96.19 101 GLU A C 1
ATOM 773 O O . GLU A 1 101 ? 16.212 -3.913 -23.608 1.00 96.19 101 GLU A O 1
ATOM 778 N N . ASP A 1 102 ? 18.032 -3.165 -24.689 1.00 97.50 102 ASP A N 1
ATOM 779 C CA . ASP A 1 102 ? 18.935 -3.290 -23.536 1.00 97.50 102 ASP A CA 1
ATOM 780 C C . ASP A 1 102 ? 18.459 -2.436 -22.356 1.00 97.50 102 ASP A C 1
ATOM 782 O O . ASP A 1 102 ? 18.385 -2.909 -21.225 1.00 97.50 102 ASP A O 1
ATOM 786 N N . TYR A 1 103 ? 18.024 -1.205 -22.626 1.00 97.00 103 TYR A N 1
ATOM 787 C CA . TYR A 1 103 ? 17.423 -0.330 -21.626 1.00 97.00 103 TYR A CA 1
ATOM 788 C C . TYR A 1 103 ? 16.169 -0.949 -21.006 1.00 97.00 103 TYR A C 1
ATOM 790 O O . TYR A 1 103 ? 15.982 -0.873 -19.795 1.00 97.00 103 TYR A O 1
ATOM 798 N N . LEU A 1 104 ? 15.303 -1.572 -21.813 1.00 96.69 104 LEU A N 1
ATOM 799 C CA . LEU A 1 104 ? 14.107 -2.243 -21.301 1.00 96.69 104 LEU A CA 1
ATOM 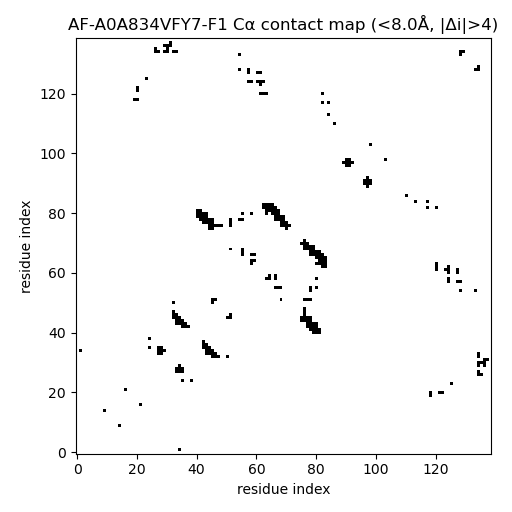800 C C . LEU A 1 104 ? 14.465 -3.437 -20.408 1.00 96.69 104 LEU A C 1
ATOM 802 O O . LEU A 1 104 ? 13.794 -3.652 -19.401 1.00 96.69 104 LEU A O 1
ATOM 806 N N . ARG A 1 105 ? 15.521 -4.190 -20.739 1.00 97.31 105 ARG A N 1
ATOM 807 C CA . ARG A 1 105 ? 16.013 -5.296 -19.902 1.00 97.31 105 ARG A CA 1
ATOM 808 C C . ARG A 1 105 ? 16.495 -4.790 -18.544 1.00 97.31 105 ARG A C 1
ATOM 810 O O . ARG A 1 105 ? 16.062 -5.321 -17.525 1.00 97.31 105 ARG A O 1
ATOM 817 N N . GLU A 1 106 ? 17.290 -3.724 -18.524 1.00 97.25 106 GLU A N 1
ATOM 818 C CA . GLU A 1 106 ? 17.724 -3.080 -17.277 1.00 97.25 106 GLU A CA 1
ATOM 819 C C . GLU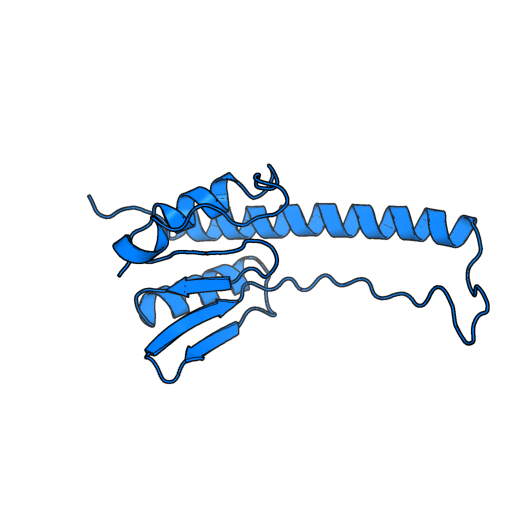 A 1 106 ? 16.543 -2.504 -16.484 1.00 97.25 106 GLU A C 1
ATOM 821 O O . GLU A 1 106 ? 16.453 -2.666 -15.266 1.00 97.25 106 GLU A O 1
ATOM 826 N N . LEU A 1 107 ? 15.573 -1.893 -17.170 1.00 97.19 107 LEU A N 1
ATOM 827 C CA . LEU A 1 107 ? 14.374 -1.355 -16.533 1.00 97.19 107 LEU A CA 1
ATOM 828 C C . LEU A 1 107 ? 13.540 -2.450 -15.858 1.00 97.19 107 LEU A C 1
ATOM 830 O O . LEU A 1 107 ? 13.015 -2.226 -14.768 1.00 97.19 107 LEU A O 1
ATOM 834 N N . ILE A 1 108 ? 13.429 -3.631 -16.474 1.00 97.19 108 ILE A N 1
ATOM 835 C CA . ILE A 1 108 ? 12.754 -4.792 -15.881 1.00 97.19 108 ILE A CA 1
ATOM 836 C C . ILE A 1 108 ? 13.476 -5.238 -14.606 1.00 97.19 108 ILE A C 1
ATOM 838 O O . ILE A 1 108 ? 12.814 -5.501 -13.602 1.00 97.19 108 ILE A O 1
ATOM 842 N N . THR A 1 109 ? 14.810 -5.287 -14.616 1.00 97.56 109 THR A N 1
ATOM 843 C CA . THR A 1 109 ? 15.606 -5.614 -13.423 1.00 97.56 109 THR A CA 1
ATOM 844 C C . THR A 1 109 ? 15.314 -4.632 -12.289 1.00 97.56 109 THR A C 1
ATOM 846 O O . THR A 1 109 ? 14.889 -5.054 -11.213 1.00 97.56 109 THR A O 1
ATOM 849 N N . ILE A 1 110 ? 15.400 -3.325 -12.558 1.00 97.06 110 ILE A N 1
ATOM 850 C CA . ILE A 1 110 ? 15.113 -2.268 -11.574 1.00 97.06 110 ILE A CA 1
ATOM 851 C C . ILE A 1 110 ? 13.669 -2.360 -11.059 1.00 97.06 110 ILE A C 1
ATOM 853 O O . ILE A 1 110 ? 13.414 -2.191 -9.865 1.00 97.06 110 ILE A O 1
ATOM 857 N N . ALA A 1 111 ? 12.701 -2.619 -11.943 1.00 96.75 111 ALA A N 1
ATOM 858 C CA . ALA A 1 111 ? 11.297 -2.754 -11.566 1.00 96.75 111 ALA A CA 1
ATOM 859 C C . ALA A 1 111 ? 11.072 -3.947 -10.624 1.00 96.75 111 ALA A C 1
ATOM 861 O O . ALA A 1 111 ? 10.368 -3.810 -9.622 1.00 96.75 111 ALA A O 1
ATOM 862 N N . ASN A 1 112 ? 11.698 -5.091 -10.911 1.00 96.06 112 ASN A N 1
ATOM 863 C CA . ASN A 1 112 ? 11.610 -6.284 -10.073 1.00 96.06 112 ASN A CA 1
ATOM 864 C C . ASN A 1 112 ? 12.271 -6.069 -8.706 1.00 96.06 112 ASN A C 1
ATOM 866 O O . ASN A 1 112 ? 11.672 -6.409 -7.688 1.00 96.06 112 ASN A O 1
ATOM 870 N N . GLU A 1 113 ? 13.456 -5.458 -8.662 1.00 96.19 113 GLU A N 1
ATOM 871 C CA . GLU A 1 113 ? 14.135 -5.111 -7.406 1.00 96.19 113 GLU A CA 1
ATOM 872 C C . GLU A 1 113 ? 13.272 -4.186 -6.541 1.00 96.19 113 GLU A C 1
ATOM 874 O O . GLU A 1 113 ? 13.032 -4.473 -5.367 1.00 96.19 113 GLU A O 1
ATOM 879 N N . LYS A 1 114 ? 12.710 -3.122 -7.132 1.00 94.88 114 LYS A N 1
ATOM 880 C CA . LYS A 1 114 ? 11.794 -2.214 -6.425 1.00 94.88 114 LYS A CA 1
ATOM 881 C C . LYS A 1 114 ? 10.539 -2.923 -5.928 1.00 94.88 114 LYS A C 1
ATOM 883 O O . LYS A 1 114 ? 10.060 -2.616 -4.836 1.00 94.88 114 LYS A O 1
ATOM 888 N N . LEU A 1 115 ? 10.001 -3.866 -6.700 1.00 92.19 115 LEU A N 1
ATOM 889 C CA . LEU A 1 115 ? 8.841 -4.651 -6.289 1.00 92.19 115 LEU A CA 1
ATOM 890 C C . LEU A 1 115 ? 9.166 -5.559 -5.092 1.00 92.19 115 LEU A C 1
ATOM 892 O O . LEU A 1 115 ? 8.371 -5.628 -4.155 1.00 92.19 115 LEU A O 1
ATOM 896 N N . ILE A 1 116 ? 10.336 -6.202 -5.087 1.00 92.88 116 ILE A N 1
ATOM 897 C CA . ILE A 1 116 ? 10.810 -7.015 -3.958 1.00 92.88 116 ILE A CA 1
ATOM 898 C C . ILE A 1 116 ? 10.970 -6.141 -2.712 1.00 92.88 116 ILE A C 1
ATOM 900 O O . ILE A 1 116 ? 10.362 -6.434 -1.682 1.00 92.88 116 ILE A O 1
ATOM 904 N N . SER A 1 117 ? 11.679 -5.013 -2.818 1.00 92.38 117 SER A N 1
ATOM 905 C CA . SER A 1 117 ? 11.832 -4.071 -1.701 1.00 92.38 117 SER A CA 1
ATOM 906 C C . SER A 1 117 ? 10.490 -3.530 -1.197 1.00 92.38 117 SER A C 1
ATOM 908 O O . SER A 1 117 ? 10.323 -3.285 -0.002 1.00 92.38 117 SER A O 1
ATOM 910 N N . ASN A 1 118 ? 9.499 -3.362 -2.079 1.00 90.75 118 ASN A N 1
ATOM 911 C CA . ASN A 1 118 ? 8.150 -2.984 -1.673 1.00 90.75 118 ASN A CA 1
ATOM 912 C C . ASN A 1 118 ? 7.497 -4.058 -0.788 1.00 90.75 118 ASN A C 1
ATOM 914 O O . ASN A 1 118 ? 6.913 -3.712 0.238 1.00 90.75 118 ASN A O 1
ATOM 918 N N . PHE A 1 119 ? 7.627 -5.342 -1.130 1.00 90.81 119 PHE A N 1
ATOM 919 C CA . PHE A 1 119 ? 7.122 -6.426 -0.283 1.00 90.81 119 PHE A CA 1
ATOM 920 C C . PHE A 1 119 ? 7.846 -6.506 1.064 1.00 90.81 119 PHE A C 1
ATOM 922 O O . PHE A 1 119 ? 7.187 -6.670 2.088 1.00 90.81 119 PHE A O 1
ATOM 929 N N . GLU A 1 120 ? 9.163 -6.304 1.096 1.00 91.94 120 GLU A N 1
ATOM 930 C CA . GLU A 1 120 ? 9.930 -6.259 2.349 1.00 91.94 120 GLU A CA 1
ATOM 931 C C . GLU A 1 120 ? 9.474 -5.118 3.271 1.00 91.94 120 GLU A C 1
ATOM 933 O O . GLU A 1 120 ? 9.348 -5.304 4.481 1.00 91.94 120 GLU A O 1
ATOM 938 N N . MET A 1 121 ? 9.181 -3.936 2.716 1.00 91.25 121 MET A N 1
ATOM 939 C CA . MET A 1 121 ? 8.640 -2.811 3.489 1.00 91.25 121 MET A CA 1
ATOM 940 C C . MET A 1 121 ? 7.234 -3.099 4.022 1.00 91.25 121 MET A C 1
ATOM 942 O O . MET A 1 121 ? 6.916 -2.714 5.147 1.00 91.25 121 MET A O 1
ATOM 946 N N . ILE A 1 122 ? 6.393 -3.784 3.242 1.00 91.38 122 ILE A N 1
ATOM 947 C CA . ILE A 1 122 ? 5.063 -4.208 3.698 1.00 91.38 122 ILE A CA 1
ATOM 948 C C . ILE A 1 122 ? 5.182 -5.223 4.841 1.00 91.38 122 ILE A C 1
ATOM 950 O O . ILE A 1 122 ? 4.473 -5.087 5.837 1.00 91.38 122 ILE A O 1
ATOM 954 N N . GLN A 1 123 ? 6.096 -6.190 4.732 1.00 92.19 123 GLN A N 1
ATOM 955 C CA . GLN A 1 123 ? 6.335 -7.164 5.796 1.00 92.19 123 GLN A CA 1
ATOM 956 C C . GLN A 1 123 ? 6.840 -6.478 7.068 1.00 92.19 123 GLN A C 1
ATOM 958 O O . GLN A 1 123 ? 6.273 -6.680 8.134 1.00 92.19 123 GLN A O 1
ATOM 963 N N . ARG A 1 124 ? 7.826 -5.580 6.950 1.00 93.62 124 ARG A N 1
ATOM 964 C CA . ARG A 1 124 ? 8.335 -4.807 8.093 1.00 93.62 124 ARG A CA 1
ATOM 965 C C . ARG A 1 124 ? 7.233 -4.008 8.782 1.00 93.62 124 ARG A C 1
ATOM 967 O O . ARG A 1 124 ? 7.197 -3.936 10.004 1.00 93.62 124 ARG A O 1
ATOM 974 N N . PHE A 1 125 ? 6.336 -3.402 8.009 1.00 94.00 125 PHE A N 1
ATOM 975 C CA . PHE A 1 125 ? 5.176 -2.708 8.560 1.00 94.00 125 PHE A CA 1
ATOM 976 C C . PHE A 1 125 ? 4.264 -3.634 9.348 1.00 94.00 125 PHE A C 1
ATOM 978 O O . PHE A 1 125 ? 3.856 -3.281 10.453 1.00 94.00 125 PHE A O 1
ATOM 985 N N . PHE A 1 126 ? 3.979 -4.815 8.805 1.00 93.50 126 PHE A N 1
ATOM 986 C CA . PHE A 1 126 ? 3.193 -5.808 9.514 1.00 93.50 126 PHE A CA 1
ATOM 987 C C . PHE A 1 126 ? 3.870 -6.217 10.829 1.00 93.50 126 PHE A C 1
ATOM 989 O O . PHE A 1 126 ? 3.228 -6.155 11.874 1.00 93.50 126 PHE A O 1
ATOM 996 N N . ASP A 1 127 ? 5.175 -6.495 10.808 1.00 93.75 127 ASP A N 1
ATOM 997 C CA . ASP A 1 127 ? 5.941 -6.867 12.003 1.00 93.75 127 ASP A CA 1
ATOM 998 C C . ASP A 1 127 ? 5.915 -5.764 13.078 1.00 93.75 127 ASP A C 1
ATOM 1000 O O . ASP A 1 127 ? 5.715 -6.046 14.258 1.00 93.75 127 ASP A O 1
ATOM 1004 N N . VAL A 1 128 ? 6.070 -4.491 12.686 1.00 95.06 128 VAL A N 1
ATOM 1005 C CA . VAL A 1 128 ? 5.977 -3.346 13.610 1.00 95.06 128 VAL A CA 1
ATOM 1006 C C . VAL A 1 128 ? 4.570 -3.230 14.199 1.00 95.06 128 VAL A C 1
ATOM 1008 O O . VAL A 1 128 ? 4.425 -2.961 15.391 1.00 95.06 128 VAL A O 1
ATOM 1011 N N . CYS A 1 129 ? 3.521 -3.432 13.403 1.00 93.31 129 CYS A N 1
ATOM 1012 C CA . CYS A 1 129 ? 2.149 -3.408 13.907 1.00 93.31 129 CYS A CA 1
ATOM 1013 C C . CYS A 1 129 ? 1.859 -4.557 14.884 1.00 93.31 129 CYS A C 1
ATOM 1015 O O . CYS A 1 129 ? 1.199 -4.318 15.895 1.00 93.31 129 CYS A O 1
ATOM 1017 N N . GLU A 1 130 ? 2.379 -5.758 14.626 1.00 91.06 130 GLU A N 1
ATOM 1018 C CA . GLU A 1 130 ? 2.257 -6.910 15.528 1.00 91.06 130 GLU A CA 1
ATOM 1019 C C . GLU A 1 130 ? 3.011 -6.680 16.844 1.00 91.06 130 GLU A C 1
ATOM 1021 O O . GLU A 1 130 ? 2.475 -6.952 17.912 1.00 91.06 130 GLU A O 1
ATOM 1026 N N . GLN A 1 131 ? 4.208 -6.084 16.802 1.00 91.50 131 GLN A N 1
ATOM 1027 C CA . GLN A 1 131 ? 4.961 -5.702 18.009 1.00 91.50 131 GLN A CA 1
ATOM 1028 C C . GLN A 1 131 ? 4.231 -4.672 18.885 1.00 91.50 131 GLN A C 1
ATOM 1030 O O . GLN A 1 131 ? 4.499 -4.581 20.080 1.00 91.50 131 GLN A O 1
ATOM 1035 N N . ASN A 1 132 ? 3.329 -3.885 18.293 1.00 89.19 132 ASN A N 1
ATOM 1036 C CA . ASN A 1 132 ? 2.493 -2.907 18.989 1.00 89.19 132 ASN A CA 1
ATOM 1037 C C . ASN A 1 132 ? 1.076 -3.444 19.277 1.00 89.19 132 ASN A C 1
ATOM 1039 O O . ASN A 1 132 ? 0.198 -2.661 19.640 1.00 89.19 132 ASN A O 1
ATOM 1043 N N . ASP A 1 133 ? 0.840 -4.749 19.081 1.00 89.62 133 ASP A N 1
ATOM 1044 C CA . ASP A 1 133 ? -0.439 -5.438 19.294 1.00 89.62 133 ASP A CA 1
ATOM 1045 C C . ASP A 1 133 ? -1.636 -4.771 18.594 1.00 89.62 133 ASP A C 1
ATOM 1047 O O . ASP A 1 133 ? -2.781 -4.835 19.049 1.00 89.62 133 ASP A O 1
ATOM 1051 N N . LEU A 1 134 ? -1.381 -4.119 17.456 1.00 88.88 134 LEU A N 1
ATOM 1052 C CA . LEU A 1 134 ? -2.335 -3.196 16.850 1.00 88.88 134 LEU A CA 1
ATOM 1053 C C . LEU A 1 134 ? -3.547 -3.916 16.246 1.00 88.88 134 LEU A C 1
ATOM 1055 O O . LEU A 1 134 ? -4.657 -3.387 16.276 1.00 88.88 134 LEU A O 1
ATOM 1059 N N . PHE A 1 135 ? -3.353 -5.120 15.705 1.00 85.31 135 PHE A N 1
ATOM 1060 C CA . PHE A 1 135 ? -4.402 -5.871 15.010 1.00 85.31 135 PHE A CA 1
ATOM 1061 C C . PHE A 1 135 ? -5.061 -6.964 15.854 1.00 85.31 135 PHE A C 1
ATOM 1063 O O . PHE A 1 135 ? -5.902 -7.701 15.338 1.00 85.31 135 PHE A O 1
ATOM 1070 N N . ARG A 1 136 ? -4.765 -7.052 17.155 1.00 77.81 136 ARG A N 1
ATOM 1071 C CA . ARG A 1 136 ? -5.428 -8.033 18.017 1.00 77.81 136 ARG A CA 1
ATOM 1072 C C . ARG A 1 136 ? -6.922 -7.738 18.156 1.00 77.81 136 ARG A C 1
ATOM 1074 O O . ARG A 1 136 ? -7.354 -6.583 18.235 1.00 77.81 136 ARG A O 1
ATOM 1081 N N . SER A 1 137 ? -7.708 -8.805 18.190 1.00 61.44 137 SER A N 1
ATOM 1082 C CA . SER A 1 137 ? -9.095 -8.768 18.645 1.00 61.44 137 SER A CA 1
ATOM 1083 C C . SER A 1 137 ? -9.094 -8.591 20.163 1.00 61.44 137 SER A C 1
ATOM 1085 O O . SER A 1 137 ? -8.296 -9.230 20.848 1.00 61.44 137 SER A O 1
ATOM 1087 N N . LEU A 1 138 ? -9.959 -7.725 20.692 1.00 54.69 138 LEU A N 1
ATOM 1088 C CA . LEU A 1 138 ? -10.262 -7.755 22.122 1.00 54.69 138 LEU A CA 1
ATOM 1089 C C . LEU A 1 138 ? -11.094 -9.024 22.349 1.00 54.69 138 LEU A C 1
ATOM 1091 O O . LEU A 1 138 ? -12.133 -9.172 21.704 1.00 54.69 138 LEU A O 1
ATOM 1095 N N . GLU A 1 139 ? -10.598 -9.951 23.172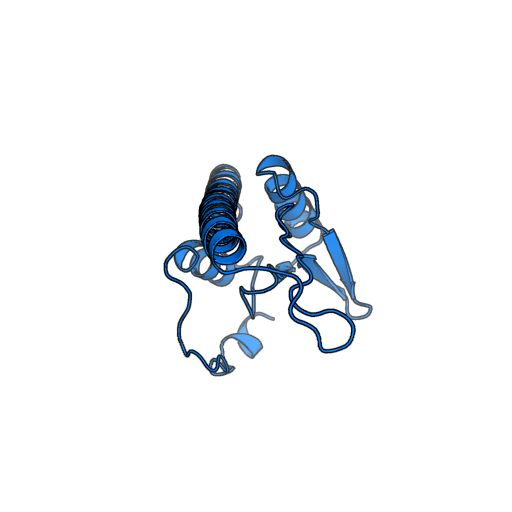 1.00 43.88 139 GLU A N 1
ATOM 1096 C CA . GLU A 1 139 ? -11.418 -11.056 23.697 1.00 43.88 139 GLU A CA 1
ATOM 1097 C C . GLU A 1 139 ? -12.637 -10.523 24.464 1.00 43.88 139 GLU A C 1
ATOM 1099 O O . GLU A 1 139 ? -12.499 -9.496 25.175 1.00 43.88 139 GLU A O 1
#

Sequence (139 aa):
MKKSMFTKSDRSLKGSLDKPIELLVTAINQSDNFYTTSSCSGRIVCKSLEYARTLLRCSIDAGQRNSGLNISNSGHITVAIRNTLDLEVPLIINNKLMVNEDYLRELITIANEKLISNFEMIQRFFDVCEQNDLFRSLE

Nearest PDB structures (foldseek):
  2it2-assembly1_B  TM=8.386E-01  e=3.804E-06  Pyrococcus horikoshii
  2it3-assembly1_B  TM=7.324E-01  e=4.043E-06  Pyrococcus horikoshii
  2dvk-assembly1_A-2  TM=8.672E-01  e=1.313E-04  Aeropyrum pernix
  1tlj-assembly1_B  TM=7.800E-01  e=2.460E-03  Saccharolobus solfataricus
  3ntj-assembly1_B  TM=3.631E-01  e=8.789E+00  Plasmodium falciparum 3D7

Mean predicted aligned error: 6.61 Å

Foldseek 3Di:
DLVVVVPDDQPPPVSDDDPLCVVVQVLQSQFPQWHDNDPPFQKIWGNDPVLLVVLVVLLVVLPQVVKDWDADPVGIIIIGRHHPDDDDDDQADPNDGPDDPVRVVVVVVVVVVSVVVVSVSSVSSSVSCVVVVSSDYDD

pLDDT: mean 86.1, std 14.61, range [40.97, 97.56]

InterPro domains:
  IPR003827 tRNA wybutosine-synthesizing protein [PF02676] (44-127)
  IPR036602 tRNA wybutosine-synthesizing-like superfamily [G3DSA:3.30.1960.10] (1-45)
  IPR036602 tRNA wybutosine-synthesizing-like superfamily [G3DSA:3.30.1960.10] (46-136)
  IPR036602 tRNA wybutosine-synthesizing-like superfamily [SSF111278] (8-128)

Organism: Sarcoptes scabiei (NCBI:txid52283)

Radius of gyration: 18.02 Å; Cα contacts (8 Å, |Δi|>4): 157; chains: 1; bounding box: 42×29×55 Å